Protein AF-A0A5J4Q544-F1 (afdb_monomer)

Secondary structure (DSSP, 8-state):
----HHHHHHTS-----S-TT-HHHHHHHSEES---SSTTGGGSTT-STT--S-EEHHHHHHHHHHHHHHHHHT-S-HHHH--TTSHHHHHHHHHHHTHHHHHHHHHHHHHHHHHHHHHHHHHHHHHHHHHHHHHHHHHHHHHHH-

Structure (mmCIF, N/CA/C/O backbone):
data_AF-A0A5J4Q544-F1
#
_entry.id   AF-A0A5J4Q544-F1
#
loop_
_atom_site.group_PDB
_atom_site.id
_atom_site.type_symbol
_atom_site.label_atom_id
_atom_site.label_alt_id
_atom_site.label_comp_id
_atom_site.label_asym_id
_atom_site.label_entity_id
_atom_site.label_seq_id
_atom_site.pdbx_PDB_ins_code
_atom_site.Cartn_x
_atom_site.Cartn_y
_atom_site.Cartn_z
_atom_site.occupancy
_atom_site.B_iso_or_equiv
_atom_site.auth_seq_id
_atom_site.auth_comp_id
_atom_site.auth_asym_id
_atom_site.auth_atom_id
_atom_site.pdbx_PDB_model_num
ATOM 1 N N . SER A 1 1 ? -12.882 32.687 4.785 1.00 40.59 1 SER A N 1
ATOM 2 C CA . SER A 1 1 ? -13.395 31.770 3.753 1.00 40.59 1 SER A CA 1
ATOM 3 C C . SER A 1 1 ? -12.639 30.478 3.923 1.00 40.59 1 SER A C 1
ATOM 5 O O . SER A 1 1 ? -11.461 30.411 3.585 1.00 40.59 1 SER A O 1
ATOM 7 N N . ASP A 1 2 ? -13.281 29.538 4.605 1.00 40.72 2 ASP A N 1
ATOM 8 C CA . ASP A 1 2 ? -12.635 28.345 5.132 1.00 40.72 2 ASP A CA 1
ATOM 9 C C . ASP A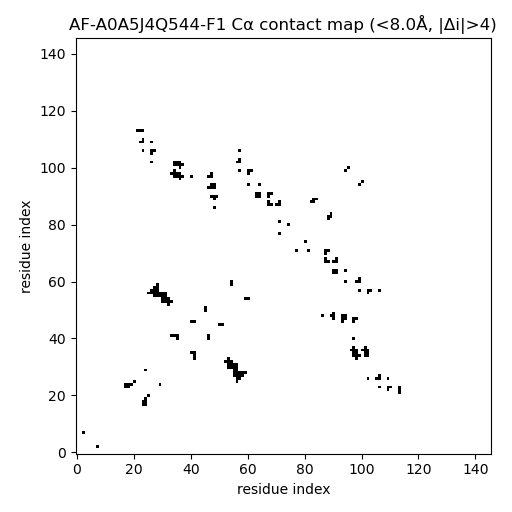 1 2 ? -12.246 27.379 4.019 1.00 40.72 2 ASP A C 1
ATOM 11 O O . ASP A 1 2 ? -13.021 27.071 3.117 1.00 40.72 2 ASP A O 1
ATOM 15 N N . ILE A 1 3 ? -11.000 26.938 4.110 1.00 43.12 3 ILE A N 1
ATOM 16 C CA . ILE A 1 3 ? -10.382 25.910 3.287 1.00 43.12 3 ILE A CA 1
ATOM 17 C C . ILE A 1 3 ? -11.017 24.596 3.761 1.00 43.12 3 ILE A C 1
ATOM 19 O O . ILE A 1 3 ? -10.627 24.058 4.797 1.00 43.12 3 ILE A O 1
ATOM 23 N N . THR A 1 4 ? -12.076 24.139 3.086 1.00 53.69 4 THR A N 1
ATOM 24 C CA . THR A 1 4 ? -12.743 22.863 3.389 1.00 53.69 4 THR A CA 1
ATOM 25 C C . THR A 1 4 ? -11.745 21.715 3.229 1.00 53.69 4 THR A C 1
ATOM 27 O O . THR A 1 4 ? -10.837 21.803 2.404 1.00 53.69 4 THR A O 1
ATOM 30 N N . GLY A 1 5 ? -11.879 20.652 4.032 1.00 50.91 5 GLY A N 1
ATOM 31 C CA . GLY A 1 5 ? -10.925 19.530 4.089 1.00 50.91 5 GLY A CA 1
ATOM 32 C C . GLY A 1 5 ? -10.529 18.955 2.722 1.00 50.91 5 GLY A C 1
ATOM 33 O O . GLY A 1 5 ? -9.360 18.622 2.532 1.00 50.91 5 GLY A O 1
ATOM 34 N N . ASP A 1 6 ? -11.451 18.973 1.756 1.00 50.09 6 ASP A N 1
ATOM 35 C CA . ASP A 1 6 ? -11.212 18.597 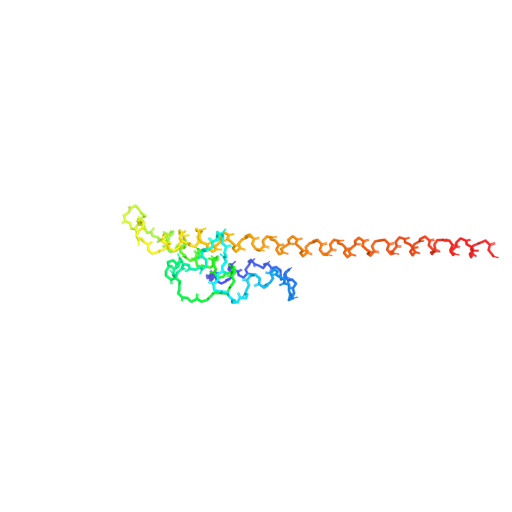0.356 1.00 50.09 6 ASP A CA 1
ATOM 36 C C . ASP A 1 6 ? -10.057 19.380 -0.276 1.00 50.09 6 ASP A C 1
ATOM 38 O O . ASP A 1 6 ? -9.161 18.796 -0.867 1.00 50.09 6 ASP A O 1
ATOM 42 N N . SER A 1 7 ? -9.976 20.693 -0.056 1.00 50.16 7 SER A N 1
ATOM 43 C CA . SER A 1 7 ? -8.946 21.539 -0.676 1.00 50.16 7 SER A CA 1
ATOM 44 C C . SER A 1 7 ? -7.527 21.330 -0.123 1.00 50.16 7 SER A C 1
ATOM 46 O O . SER A 1 7 ? -6.553 21.677 -0.790 1.00 50.16 7 SER A O 1
ATOM 48 N N . ARG A 1 8 ? -7.373 20.727 1.069 1.00 47.00 8 ARG A N 1
ATOM 49 C CA . ARG A 1 8 ? -6.055 20.294 1.577 1.00 47.00 8 ARG A CA 1
ATOM 50 C C . ARG A 1 8 ? -5.642 18.942 1.002 1.00 47.00 8 ARG A C 1
ATOM 52 O O . ARG A 1 8 ? -4.460 18.758 0.723 1.00 47.00 8 ARG A O 1
ATOM 59 N N . ILE A 1 9 ? -6.593 18.040 0.782 1.00 50.53 9 ILE A N 1
ATOM 60 C CA . ILE A 1 9 ? -6.353 16.747 0.131 1.00 50.53 9 ILE A CA 1
ATOM 61 C C . ILE A 1 9 ? -6.067 16.960 -1.364 1.00 50.53 9 ILE A C 1
ATOM 63 O O . ILE A 1 9 ? -5.090 16.420 -1.872 1.00 50.53 9 ILE A O 1
ATOM 67 N N . ASP A 1 10 ? -6.796 17.865 -2.021 1.00 47.25 10 ASP A N 1
ATOM 68 C CA . ASP A 1 10 ? -6.561 18.277 -3.412 1.00 47.25 10 ASP A CA 1
ATOM 69 C C . ASP A 1 10 ? -5.221 19.009 -3.601 1.00 47.25 10 ASP A C 1
ATOM 71 O O . ASP A 1 10 ? -4.649 18.985 -4.690 1.00 47.25 10 ASP A O 1
ATOM 75 N N . SER A 1 11 ? -4.685 19.647 -2.549 1.00 44.38 11 SER A N 1
ATOM 76 C CA . SER A 1 11 ? -3.349 20.268 -2.584 1.00 44.38 11 SER A CA 1
ATOM 77 C C . SER A 1 11 ? -2.203 19.256 -2.501 1.00 44.38 11 SER A C 1
ATOM 79 O O . SER A 1 11 ? -1.076 19.566 -2.893 1.00 44.38 11 SER A O 1
ATOM 81 N N . ILE A 1 12 ? -2.492 18.017 -2.084 1.00 48.00 12 ILE A N 1
ATOM 82 C CA . ILE A 1 12 ? -1.639 16.863 -2.367 1.00 48.00 12 ILE A CA 1
ATOM 83 C C . ILE A 1 12 ? -1.980 16.416 -3.790 1.00 48.00 12 ILE A C 1
ATOM 85 O O . ILE A 1 12 ? -2.452 15.309 -4.038 1.00 48.00 12 ILE A O 1
ATOM 89 N N . THR A 1 13 ? -1.725 17.286 -4.767 1.00 43.03 13 THR A N 1
ATOM 90 C CA . THR A 1 13 ? -1.527 16.852 -6.146 1.00 43.03 13 THR A CA 1
ATOM 91 C C . THR A 1 13 ? -0.295 15.952 -6.155 1.00 43.03 13 THR A C 1
ATOM 93 O O . THR A 1 13 ? 0.811 16.379 -6.479 1.00 43.03 13 THR A O 1
ATOM 96 N N . SER A 1 14 ? -0.478 14.678 -5.806 1.00 42.88 14 SER A N 1
ATOM 97 C CA . SER A 1 14 ? 0.279 13.627 -6.461 1.00 42.88 14 SER A CA 1
ATOM 98 C C . SER A 1 14 ? -0.089 13.797 -7.925 1.00 42.88 14 SER A C 1
ATOM 100 O O . SER A 1 14 ? -1.204 13.467 -8.337 1.00 42.88 14 SER A O 1
ATOM 102 N N . ALA A 1 15 ? 0.790 14.438 -8.704 1.00 39.53 15 ALA A N 1
ATOM 103 C CA . ALA A 1 15 ? 0.707 14.334 -10.151 1.00 39.53 15 ALA A CA 1
ATOM 104 C C . ALA A 1 15 ? 0.422 12.858 -10.434 1.00 39.53 15 ALA A C 1
ATOM 106 O O . ALA A 1 15 ? 1.081 12.012 -9.827 1.00 39.53 15 ALA A O 1
ATOM 107 N N . ARG A 1 16 ? -0.601 12.527 -11.235 1.00 47.03 16 ARG A N 1
ATOM 108 C CA . ARG A 1 16 ? -0.875 11.129 -11.597 1.00 47.03 16 ARG A CA 1
ATOM 109 C C . ARG A 1 16 ? 0.385 10.572 -12.258 1.00 47.03 16 ARG A C 1
ATOM 111 O O . ARG A 1 16 ? 0.588 10.721 -13.454 1.00 47.03 16 ARG A O 1
ATOM 118 N N . THR A 1 17 ? 1.238 9.988 -11.428 1.00 52.50 17 THR A N 1
ATOM 119 C CA . THR A 1 17 ? 2.515 9.360 -11.766 1.00 52.50 17 THR A CA 1
ATOM 120 C C . THR A 1 17 ? 2.327 7.843 -11.767 1.00 52.50 17 THR A C 1
ATOM 122 O O . THR A 1 17 ? 3.267 7.098 -11.993 1.00 52.50 17 THR A O 1
ATOM 125 N N . LEU A 1 18 ? 1.099 7.378 -11.504 1.00 62.09 18 LEU A N 1
ATOM 126 C CA . LEU A 1 18 ? 0.689 5.999 -11.699 1.00 62.09 18 LEU A CA 1
ATOM 127 C C . LEU A 1 18 ? 0.351 5.818 -13.172 1.00 62.09 18 LEU A C 1
ATOM 129 O O . LEU A 1 18 ? -0.608 6.408 -13.683 1.00 62.09 18 LEU A O 1
ATOM 133 N N . LYS A 1 19 ? 1.169 5.020 -13.854 1.00 74.44 19 LYS A N 1
ATOM 134 C CA . LYS A 1 19 ? 0.911 4.586 -15.220 1.00 74.44 19 LYS A CA 1
ATOM 135 C C . LYS A 1 19 ? -0.430 3.850 -15.256 1.00 74.44 19 LYS A C 1
ATOM 137 O O . LYS A 1 19 ? -0.720 3.011 -14.407 1.00 74.44 19 LYS A O 1
ATOM 142 N N . LYS A 1 20 ? -1.267 4.195 -16.234 1.00 77.00 20 LYS A N 1
ATOM 143 C CA . LYS A 1 20 ? -2.548 3.518 -16.431 1.00 77.00 20 LYS A CA 1
ATOM 144 C C . LYS A 1 20 ? -2.297 2.031 -16.699 1.00 77.00 20 LYS A C 1
ATOM 146 O O . LYS A 1 20 ? -1.389 1.701 -17.460 1.00 77.00 20 LYS A O 1
ATOM 151 N N . ASP A 1 21 ? -3.112 1.185 -16.083 1.00 81.56 21 ASP A N 1
ATOM 152 C CA . ASP A 1 21 ? -3.053 -0.272 -16.179 1.00 81.56 21 ASP A CA 1
ATOM 153 C C . ASP A 1 21 ? -1.745 -0.858 -15.601 1.00 81.56 21 ASP A C 1
ATOM 155 O O . ASP A 1 21 ? -1.336 -1.955 -15.975 1.00 81.56 21 ASP A O 1
ATOM 159 N N . SER A 1 22 ? -1.072 -0.137 -14.689 1.00 86.88 22 SER A N 1
ATOM 160 C CA . SER A 1 22 ? 0.086 -0.666 -13.961 1.00 86.88 22 SER A CA 1
ATOM 161 C C . SER A 1 22 ? -0.319 -1.516 -12.759 1.00 86.88 22 SER A C 1
ATOM 163 O O . SER A 1 22 ? -1.384 -1.334 -12.157 1.00 86.88 22 SER A O 1
ATOM 165 N N . GLU A 1 23 ? 0.573 -2.421 -12.354 1.00 89.25 23 GLU A N 1
ATOM 166 C CA . GLU A 1 23 ? 0.419 -3.180 -11.109 1.00 89.25 23 GLU A CA 1
ATOM 167 C C . GLU A 1 23 ? 0.316 -2.250 -9.895 1.00 89.25 23 GLU A C 1
ATOM 169 O O . GLU A 1 23 ? -0.497 -2.477 -9.001 1.00 89.25 23 GLU A O 1
ATOM 174 N N . THR A 1 24 ? 1.049 -1.134 -9.895 1.00 90.19 24 THR A N 1
ATOM 175 C CA . THR A 1 24 ? 0.984 -0.131 -8.828 1.00 90.19 24 THR A CA 1
ATOM 176 C C . THR A 1 24 ? -0.419 0.481 -8.720 1.00 90.19 24 THR A C 1
ATOM 178 O O . THR A 1 24 ? -0.952 0.614 -7.619 1.00 90.19 24 THR A O 1
ATOM 181 N N . GLN A 1 25 ? -1.071 0.786 -9.852 1.00 90.44 25 GLN A N 1
ATOM 182 C CA . GLN A 1 25 ? -2.468 1.238 -9.873 1.00 90.44 25 GLN A CA 1
ATOM 183 C C . GLN A 1 25 ? -3.418 0.144 -9.362 1.00 90.44 25 GLN A C 1
ATOM 185 O O . GLN A 1 25 ? -4.328 0.421 -8.578 1.00 90.44 25 GLN A O 1
ATOM 190 N N . THR A 1 26 ? -3.193 -1.097 -9.789 1.00 92.12 26 THR A N 1
ATOM 191 C CA . THR A 1 26 ? -4.005 -2.257 -9.410 1.00 92.12 26 THR A CA 1
ATOM 192 C C . THR A 1 26 ? -3.944 -2.533 -7.910 1.00 92.12 26 THR A C 1
ATOM 194 O O . THR A 1 26 ? -4.977 -2.756 -7.280 1.00 92.12 26 THR A O 1
ATOM 197 N N . VAL A 1 27 ? -2.760 -2.493 -7.301 1.00 93.44 27 VAL A N 1
ATOM 198 C CA . VAL A 1 27 ? -2.600 -2.645 -5.847 1.00 93.44 27 VAL A CA 1
ATOM 199 C C . VAL A 1 27 ? -3.232 -1.467 -5.098 1.00 93.44 27 VAL A C 1
ATOM 201 O O . VAL A 1 27 ? -3.856 -1.664 -4.055 1.00 93.44 27 VAL A O 1
ATOM 204 N N . GLN A 1 28 ? -3.130 -0.251 -5.635 1.00 93.38 28 GLN A N 1
ATOM 205 C CA . GLN A 1 28 ? -3.662 0.941 -4.978 1.00 93.38 28 GLN A CA 1
ATOM 206 C C . GLN A 1 28 ? -5.196 0.985 -4.946 1.00 93.38 28 GLN A C 1
ATOM 208 O O . GLN A 1 28 ? -5.747 1.347 -3.909 1.00 93.38 28 GLN A O 1
ATOM 213 N N . TYR A 1 29 ? -5.867 0.620 -6.047 1.00 92.06 29 TYR A N 1
ATOM 214 C CA . TYR A 1 29 ? -7.281 0.969 -6.262 1.00 92.06 29 TYR A CA 1
ATOM 215 C C . TYR A 1 29 ? -8.226 -0.203 -6.555 1.00 92.06 29 TYR A C 1
ATOM 217 O O . TYR A 1 29 ? -9.442 -0.050 -6.392 1.00 92.06 29 TYR A O 1
ATOM 225 N N . ASN A 1 30 ? -7.729 -1.359 -7.014 1.00 91.88 30 ASN A N 1
ATOM 226 C CA . ASN A 1 30 ? -8.638 -2.448 -7.375 1.00 91.88 30 ASN A CA 1
ATOM 227 C C . ASN A 1 30 ? -9.286 -3.058 -6.136 1.00 91.88 30 ASN A C 1
ATOM 229 O O . ASN A 1 30 ? -8.680 -3.151 -5.068 1.00 91.88 30 ASN A O 1
ATOM 233 N N . VAL A 1 31 ? -10.531 -3.501 -6.314 1.00 91.81 31 VAL A N 1
ATOM 234 C CA . VAL A 1 31 ? -11.285 -4.194 -5.272 1.00 91.81 31 VAL A CA 1
ATOM 235 C C . VAL A 1 31 ? -10.540 -5.462 -4.876 1.00 91.81 31 VAL A C 1
ATOM 237 O O . VAL A 1 31 ? -10.171 -6.267 -5.733 1.00 91.81 31 VAL A O 1
ATOM 240 N N . ARG A 1 32 ? -10.306 -5.618 -3.575 1.00 89.31 32 ARG A N 1
ATOM 241 C CA . ARG A 1 32 ? -9.652 -6.778 -2.980 1.00 89.31 32 ARG A CA 1
ATOM 242 C C . ARG A 1 32 ? -10.355 -7.149 -1.688 1.00 89.31 32 ARG A C 1
ATOM 244 O O . ARG A 1 32 ? -10.807 -6.286 -0.938 1.00 89.31 32 ARG A O 1
ATOM 251 N N . GLU A 1 33 ? -10.411 -8.448 -1.438 1.00 89.69 33 GLU A N 1
ATOM 252 C CA . GLU A 1 33 ? -10.893 -8.981 -0.169 1.00 89.69 33 GLU A CA 1
ATOM 253 C C . GLU A 1 33 ? -9.788 -8.952 0.889 1.00 89.69 33 GLU A C 1
ATOM 255 O O . GLU A 1 33 ? -10.083 -8.744 2.063 1.00 89.69 33 GLU A O 1
ATOM 260 N N . CYS A 1 34 ? -8.525 -9.158 0.491 1.00 92.56 34 CYS A N 1
ATOM 261 C CA . CYS A 1 34 ? -7.397 -9.295 1.405 1.00 92.56 34 CYS A CA 1
ATOM 262 C C . CYS A 1 34 ? -6.054 -8.865 0.801 1.00 92.56 34 CYS A C 1
ATOM 264 O O . CYS A 1 34 ? -5.773 -9.124 -0.373 1.00 92.56 34 CYS A O 1
ATOM 266 N N . PHE A 1 35 ? -5.198 -8.288 1.648 1.00 94.69 35 PHE A N 1
ATOM 267 C CA . PHE A 1 35 ? -3.753 -8.278 1.454 1.00 94.69 35 PHE A CA 1
ATOM 268 C C . PHE A 1 35 ? -3.104 -9.185 2.488 1.00 94.69 35 PHE A C 1
ATOM 270 O O . PHE A 1 35 ? -3.015 -8.842 3.664 1.00 94.69 35 PHE A O 1
ATOM 277 N N . GLU A 1 36 ? -2.638 -10.343 2.041 1.00 93.12 36 GLU A N 1
ATOM 278 C CA . GLU A 1 36 ? -1.991 -11.296 2.930 1.00 93.12 36 GLU A CA 1
ATOM 279 C C . GLU A 1 36 ? -0.663 -10.732 3.453 1.00 93.12 36 GLU A C 1
ATOM 281 O O . GLU A 1 36 ? 0.190 -10.293 2.680 1.00 93.12 36 GLU A O 1
ATOM 286 N N . ASN A 1 37 ? -0.497 -10.723 4.775 1.00 91.12 37 ASN A N 1
ATOM 287 C CA . ASN A 1 37 ? 0.746 -10.326 5.442 1.00 91.12 37 ASN A CA 1
ATOM 288 C C . ASN A 1 37 ? 1.474 -11.539 6.024 1.00 91.12 37 ASN A C 1
ATOM 290 O O . ASN A 1 37 ? 2.700 -11.629 5.954 1.00 91.12 37 ASN A O 1
ATOM 294 N N . ARG A 1 38 ? 0.725 -12.477 6.603 1.00 91.81 38 ARG A N 1
ATOM 295 C CA . ARG A 1 38 ? 1.198 -13.800 7.008 1.00 91.81 38 ARG A CA 1
ATOM 296 C C . ARG A 1 38 ? 0.314 -14.853 6.367 1.00 91.81 38 ARG A C 1
ATOM 298 O O . ARG A 1 38 ? -0.874 -14.621 6.168 1.00 91.81 38 ARG A O 1
ATOM 305 N N . GLU A 1 39 ? 0.912 -16.005 6.104 1.00 92.81 39 GLU A N 1
ATOM 306 C CA . GLU A 1 39 ? 0.215 -17.159 5.547 1.00 92.81 39 GLU A CA 1
ATOM 307 C C . GLU A 1 39 ? -1.039 -17.495 6.371 1.00 92.81 39 GLU A C 1
ATOM 309 O O . GLU A 1 39 ? -0.964 -17.663 7.593 1.00 92.81 39 GLU A O 1
ATOM 314 N N . GLY A 1 40 ? -2.187 -17.548 5.696 1.00 91.19 40 GLY A N 1
ATOM 315 C CA . GLY A 1 40 ? -3.490 -17.843 6.292 1.00 91.19 40 GLY A CA 1
ATOM 316 C C . GLY A 1 40 ? -4.203 -16.642 6.922 1.00 91.19 40 GLY A C 1
ATOM 317 O O . GLY A 1 40 ? -5.313 -16.801 7.429 1.00 91.19 40 GLY A O 1
ATOM 318 N N . ASP A 1 41 ? -3.633 -15.426 6.882 1.00 90.94 41 ASP A N 1
ATOM 319 C CA . ASP A 1 41 ? -4.321 -14.225 7.389 1.00 90.94 41 ASP A CA 1
ATOM 320 C C . ASP A 1 41 ? -5.635 -13.981 6.618 1.00 90.94 41 ASP A C 1
ATOM 322 O O . ASP A 1 4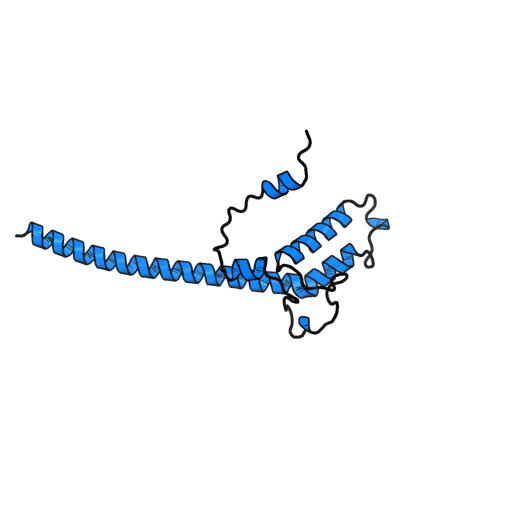1 ? -6.627 -13.556 7.209 1.00 90.94 41 ASP A O 1
ATOM 326 N N . CYS A 1 42 ? -5.676 -14.287 5.316 1.00 91.12 42 CYS A N 1
ATOM 327 C CA . CYS A 1 42 ? -6.873 -14.097 4.494 1.00 91.12 42 CYS A CA 1
ATOM 328 C C . CYS A 1 42 ? -8.007 -15.082 4.807 1.00 91.12 42 CYS A C 1
ATOM 330 O O . CYS A 1 42 ? -9.163 -14.752 4.549 1.00 91.12 42 CYS A O 1
ATOM 332 N N . ASP A 1 43 ? -7.705 -16.228 5.423 1.00 93.19 43 ASP A N 1
ATOM 333 C CA . ASP A 1 43 ? -8.706 -17.222 5.827 1.00 93.19 43 ASP A CA 1
ATOM 334 C C . ASP A 1 43 ? -9.437 -16.825 7.121 1.00 93.19 43 ASP A C 1
ATOM 336 O O . ASP A 1 43 ? -10.452 -17.424 7.487 1.00 93.19 43 ASP A O 1
ATOM 340 N N . ILE A 1 44 ? -8.930 -15.816 7.840 1.00 90.00 44 ILE A N 1
ATOM 341 C CA . ILE A 1 44 ? -9.521 -15.335 9.087 1.00 90.00 44 ILE A CA 1
ATOM 342 C C . ILE A 1 44 ? -10.736 -14.449 8.757 1.00 90.00 44 ILE A C 1
ATOM 344 O O . ILE A 1 44 ? -10.577 -13.344 8.218 1.00 90.00 44 ILE A O 1
ATOM 348 N N . PRO A 1 45 ? -11.965 -14.868 9.118 1.00 87.06 45 PRO A N 1
ATOM 349 C CA . PRO A 1 45 ? -13.154 -14.070 8.859 1.00 87.06 45 PRO A CA 1
ATOM 350 C C . PRO A 1 45 ? -13.140 -12.808 9.720 1.00 87.06 45 PRO A C 1
ATOM 352 O O . PRO A 1 45 ? -12.823 -12.855 10.909 1.00 87.06 45 PRO A O 1
ATOM 355 N N . HIS A 1 46 ? -13.518 -11.673 9.127 1.00 87.19 46 HIS A N 1
ATOM 356 C CA . HIS A 1 46 ? -13.595 -10.378 9.820 1.00 87.19 46 HIS A CA 1
ATOM 357 C C . HIS A 1 46 ? -12.301 -9.994 10.561 1.00 87.19 46 HIS A C 1
ATOM 359 O O . HIS A 1 46 ? -12.349 -9.359 11.616 1.00 87.19 46 HIS A O 1
ATOM 365 N N . ARG A 1 47 ? -11.139 -10.388 10.016 1.00 91.38 47 ARG A N 1
ATOM 366 C CA . ARG A 1 47 ? -9.821 -10.147 10.629 1.00 91.38 47 ARG A CA 1
ATOM 367 C C . ARG A 1 47 ? -9.573 -8.675 10.950 1.00 91.38 47 ARG A C 1
ATOM 369 O O . ARG A 1 47 ? -9.018 -8.354 11.997 1.00 91.38 47 ARG A O 1
ATOM 376 N N . ILE A 1 48 ? -10.046 -7.778 10.086 1.00 91.38 48 ILE A N 1
ATOM 377 C CA . ILE A 1 48 ? -10.068 -6.345 10.355 1.00 91.38 48 ILE A CA 1
ATOM 378 C C . ILE A 1 48 ? -11.365 -6.001 11.079 1.00 91.38 48 ILE A C 1
ATOM 380 O O . ILE A 1 48 ? -12.468 -6.204 10.568 1.00 91.38 48 ILE A O 1
ATOM 384 N N . TYR A 1 49 ? -11.224 -5.422 12.266 1.00 90.38 49 TYR A N 1
ATOM 385 C CA . TYR A 1 49 ? -12.349 -5.010 13.085 1.00 90.38 49 TYR A CA 1
ATOM 386 C C . TYR A 1 49 ? -13.233 -4.009 12.335 1.00 90.38 49 TYR A C 1
ATOM 388 O O . TYR A 1 49 ? -12.758 -2.974 11.875 1.00 90.38 49 TYR A O 1
ATOM 396 N N . GLY A 1 50 ? -14.532 -4.301 12.237 1.00 84.50 50 GLY A N 1
ATOM 397 C CA . GLY A 1 50 ? -15.518 -3.426 11.596 1.00 84.50 50 GLY A CA 1
ATOM 398 C C . GLY A 1 50 ? -15.502 -3.436 10.063 1.00 84.50 50 GLY A C 1
ATOM 399 O O . GLY A 1 50 ? -16.399 -2.845 9.462 1.00 84.50 50 GLY A O 1
ATOM 400 N N . LEU A 1 51 ? -14.559 -4.139 9.429 1.00 87.12 51 LEU A N 1
ATOM 401 C CA . LEU A 1 51 ? -14.511 -4.318 7.981 1.00 87.12 51 LEU A CA 1
ATOM 402 C C . LEU A 1 51 ? -15.033 -5.713 7.620 1.00 87.12 51 LEU A C 1
ATOM 404 O O . LEU A 1 51 ? -14.511 -6.736 8.058 1.00 87.12 51 LEU A O 1
ATOM 408 N N . THR A 1 52 ? -16.118 -5.754 6.851 1.00 80.38 52 THR A N 1
ATOM 409 C CA . THR A 1 52 ? -16.853 -6.998 6.544 1.00 80.38 52 THR A CA 1
ATOM 410 C C . THR A 1 52 ? -17.033 -7.246 5.052 1.00 80.38 52 THR A C 1
ATOM 412 O O . THR A 1 52 ? -17.644 -8.238 4.669 1.00 80.38 52 THR A O 1
ATOM 415 N N . ARG A 1 53 ? -16.539 -6.333 4.216 1.00 80.75 53 ARG A N 1
ATOM 416 C CA . ARG A 1 53 ? -16.683 -6.354 2.763 1.00 80.75 53 ARG A CA 1
ATOM 417 C C . ARG A 1 53 ? -15.337 -6.081 2.118 1.00 80.75 53 ARG A C 1
ATOM 419 O O . ARG A 1 53 ? -14.448 -5.524 2.766 1.00 80.75 53 ARG A O 1
ATOM 426 N N . ASP A 1 54 ? -15.264 -6.399 0.836 1.00 87.69 54 ASP A N 1
ATOM 427 C CA . ASP A 1 54 ? -14.165 -6.008 -0.031 1.00 87.69 54 ASP A CA 1
ATOM 428 C C . ASP A 1 54 ? -13.948 -4.494 0.012 1.00 87.69 54 ASP A C 1
ATOM 430 O O . ASP A 1 54 ? -14.870 -3.701 0.248 1.00 87.69 54 ASP A O 1
ATOM 434 N N . TYR A 1 55 ? -12.711 -4.095 -0.241 1.00 89.38 55 TYR A N 1
ATOM 435 C CA . TYR A 1 55 ? -12.279 -2.711 -0.171 1.00 89.38 55 TYR A CA 1
ATOM 436 C C . TYR A 1 55 ? -11.427 -2.344 -1.390 1.00 89.38 55 TYR A C 1
ATOM 438 O O . TYR A 1 55 ? -10.883 -3.200 -2.087 1.00 89.38 55 TYR A O 1
ATOM 446 N N . HIS A 1 56 ? -11.337 -1.045 -1.675 1.00 90.75 56 HIS A N 1
ATOM 447 C CA . HIS A 1 56 ? -10.633 -0.511 -2.842 1.00 90.75 56 HIS A CA 1
ATOM 448 C C . HIS A 1 56 ? -9.127 -0.406 -2.587 1.00 90.75 56 HIS A C 1
ATOM 450 O O . HIS A 1 56 ? -8.602 0.675 -2.323 1.00 90.75 56 HIS A O 1
ATOM 456 N N . GLY A 1 57 ? -8.454 -1.554 -2.640 1.00 92.19 57 GLY A N 1
ATOM 457 C CA . GLY A 1 57 ? -7.002 -1.655 -2.587 1.00 92.19 57 GLY A CA 1
ATOM 458 C C . GLY A 1 57 ? -6.378 -1.022 -1.345 1.00 92.19 57 GLY A C 1
ATOM 459 O O . GLY A 1 57 ? -6.995 -0.899 -0.283 1.00 92.19 57 GLY A O 1
ATOM 460 N N . LEU A 1 58 ? -5.105 -0.656 -1.473 1.00 94.19 58 LEU A N 1
ATOM 461 C CA . LEU A 1 58 ? -4.334 -0.064 -0.383 1.00 94.19 58 LEU A CA 1
ATOM 462 C C . LEU A 1 58 ? -4.861 1.324 0.023 1.00 94.19 58 LEU A C 1
ATOM 464 O O . LEU A 1 58 ? -4.751 1.701 1.192 1.00 94.19 58 LEU A O 1
ATOM 468 N N . GLU A 1 59 ? -5.473 2.067 -0.906 1.00 92.88 59 GLU A N 1
ATOM 469 C CA . GLU A 1 59 ? -6.064 3.379 -0.621 1.00 92.88 59 GLU A CA 1
ATOM 470 C C . GLU A 1 59 ? -7.130 3.292 0.473 1.00 92.88 59 GLU A C 1
ATOM 472 O O . GLU A 1 59 ? -7.089 4.057 1.439 1.00 92.88 59 GLU A O 1
ATOM 477 N N . ALA A 1 60 ? -8.050 2.332 0.363 1.00 91.75 60 ALA A N 1
ATOM 478 C CA . ALA A 1 60 ? -9.114 2.163 1.343 1.00 91.75 60 ALA A CA 1
ATOM 479 C C . ALA A 1 60 ? -8.564 1.861 2.747 1.00 91.75 60 ALA A C 1
ATOM 481 O O . ALA A 1 60 ? -9.071 2.393 3.735 1.00 91.75 60 ALA A O 1
ATOM 482 N N . LEU A 1 61 ? -7.492 1.066 2.848 1.00 93.25 61 LEU A N 1
ATOM 483 C CA . LEU A 1 61 ? -6.865 0.740 4.132 1.00 93.25 61 LEU A CA 1
ATOM 484 C C . LEU A 1 61 ? -6.216 1.967 4.784 1.00 93.25 61 LEU A C 1
ATOM 486 O O . LEU A 1 61 ? -6.406 2.197 5.981 1.00 93.25 61 LEU A O 1
ATOM 490 N N . PHE A 1 62 ? -5.504 2.790 4.007 1.00 94.31 62 PHE A N 1
ATOM 491 C CA . PHE A 1 62 ? -4.970 4.064 4.500 1.00 94.31 62 PHE A CA 1
ATOM 492 C C . PHE A 1 62 ? -6.073 5.055 4.864 1.00 94.31 62 PHE A C 1
ATOM 494 O O . PHE A 1 62 ? -5.942 5.762 5.865 1.00 94.31 62 PHE A O 1
ATOM 501 N N . GLY A 1 63 ? -7.163 5.093 4.096 1.00 91.69 63 GLY A N 1
ATOM 502 C CA . GLY A 1 63 ? -8.340 5.902 4.396 1.00 91.69 63 GLY A CA 1
ATOM 503 C C . GLY A 1 63 ? -8.947 5.536 5.750 1.00 91.69 63 GLY A C 1
ATOM 504 O O . GLY A 1 63 ? -9.105 6.406 6.604 1.00 91.69 63 GLY A O 1
ATOM 505 N N . LEU A 1 64 ? -9.189 4.244 5.995 1.00 92.38 64 LEU A N 1
ATOM 506 C CA . LEU A 1 64 ? -9.721 3.744 7.269 1.00 92.38 64 LEU A CA 1
ATOM 507 C C . LEU A 1 64 ? -8.776 4.017 8.443 1.00 92.38 64 LEU A C 1
ATOM 509 O O . LEU A 1 64 ? -9.219 4.428 9.519 1.00 92.38 64 LEU A O 1
ATOM 513 N N . PHE A 1 65 ? -7.470 3.832 8.241 1.00 94.50 65 PHE A N 1
ATOM 514 C CA . PHE A 1 65 ? -6.463 4.129 9.257 1.00 94.50 65 PHE A CA 1
ATOM 515 C C . PHE A 1 65 ? -6.419 5.627 9.598 1.00 94.50 65 PHE A C 1
ATOM 517 O O . PHE A 1 65 ? -6.399 6.011 10.771 1.00 94.50 65 PHE A O 1
ATOM 524 N N . THR A 1 66 ? -6.453 6.484 8.577 1.00 93.31 66 THR A N 1
ATOM 525 C CA . THR A 1 66 ? -6.424 7.947 8.724 1.00 93.31 66 THR A CA 1
ATOM 526 C C . THR A 1 66 ? -7.698 8.458 9.383 1.00 93.31 66 THR A C 1
ATOM 528 O O . THR A 1 66 ? -7.626 9.271 10.304 1.00 93.31 66 THR A O 1
ATOM 531 N N . GLN A 1 67 ? -8.860 7.941 8.977 1.00 92.25 67 GLN A N 1
ATOM 532 C CA . GLN A 1 67 ? -10.141 8.252 9.603 1.00 92.25 67 GLN A CA 1
ATOM 533 C C . GLN A 1 67 ? -10.137 7.855 11.083 1.00 92.25 67 GLN A C 1
ATOM 535 O O . GLN A 1 67 ? -10.445 8.682 11.938 1.00 92.25 67 GLN A O 1
ATOM 540 N N . SER A 1 68 ? -9.716 6.626 11.395 1.00 93.25 68 SER A N 1
ATOM 541 C CA . SER A 1 68 ? -9.630 6.144 12.778 1.00 93.25 68 SER A CA 1
ATOM 542 C C . SER A 1 68 ? -8.692 7.012 13.620 1.00 93.25 68 SER A C 1
ATOM 544 O O . SER A 1 68 ? -9.022 7.381 14.745 1.00 93.25 68 SER A O 1
ATOM 546 N N . THR A 1 69 ? -7.556 7.424 13.052 1.00 91.88 69 THR A N 1
ATOM 547 C CA . THR A 1 69 ? -6.635 8.364 13.706 1.00 91.88 69 THR A CA 1
ATOM 548 C C . THR A 1 69 ? -7.315 9.710 13.957 1.00 91.88 69 THR A C 1
ATOM 550 O O . THR A 1 69 ? -7.251 10.229 15.068 1.00 91.88 69 THR A O 1
ATOM 553 N N . SER A 1 70 ? -8.015 10.258 12.958 1.00 91.50 70 SER A N 1
ATOM 554 C CA . SER A 1 70 ? -8.751 11.524 13.070 1.00 91.50 70 SER A CA 1
ATOM 555 C C . SER A 1 70 ? -9.810 11.487 14.181 1.00 91.50 70 SER A C 1
ATOM 557 O O . SER A 1 70 ? -9.980 12.453 14.926 1.00 91.50 70 SER A O 1
ATOM 559 N N . GLU A 1 71 ? -10.521 10.371 14.326 1.00 90.12 71 GLU A N 1
ATOM 560 C CA . GLU A 1 71 ? -11.523 10.186 15.382 1.00 90.12 71 GLU A CA 1
ATOM 561 C C . GLU A 1 71 ? -10.905 10.147 16.787 1.00 90.12 71 GLU A C 1
ATOM 563 O O . GLU A 1 71 ? -11.543 10.579 17.749 1.00 90.12 71 GLU A O 1
ATOM 568 N N . LEU A 1 72 ? -9.669 9.657 16.919 1.00 90.81 72 LEU A N 1
ATOM 569 C CA . LEU A 1 72 ? -8.953 9.613 18.195 1.00 90.81 72 LEU A CA 1
ATOM 570 C C . LEU A 1 72 ? -8.337 10.965 18.560 1.00 90.81 72 LEU A C 1
ATOM 572 O O . LEU A 1 72 ? -8.471 11.409 19.696 1.00 90.81 72 LEU A O 1
ATOM 576 N N . VAL A 1 73 ? -7.708 11.656 17.606 1.00 91.50 73 VAL A N 1
ATOM 577 C CA . VAL A 1 73 ? -7.052 12.953 17.874 1.00 91.50 73 VAL A CA 1
ATOM 578 C C . VAL A 1 73 ? -8.043 14.082 18.163 1.00 91.50 73 VAL A C 1
ATOM 580 O O . VAL A 1 73 ? -7.658 15.111 18.707 1.00 91.50 73 VAL A O 1
ATOM 583 N N . THR A 1 74 ? -9.317 13.907 17.809 1.00 88.94 74 THR A N 1
ATOM 584 C CA . THR A 1 74 ? -10.385 14.885 18.078 1.00 88.94 74 THR A CA 1
ATOM 585 C C . THR A 1 74 ? -11.035 14.712 19.454 1.00 88.94 74 THR A C 1
ATOM 587 O O . THR A 1 74 ? -11.921 15.491 19.813 1.00 88.94 74 THR A O 1
ATOM 590 N N . LYS A 1 75 ? -10.614 13.720 20.253 1.00 88.56 75 LYS A N 1
ATOM 591 C CA . LYS A 1 75 ? -11.116 13.522 21.620 1.00 88.56 75 LYS A CA 1
ATOM 592 C C . LYS A 1 75 ? -10.565 14.590 22.562 1.00 88.56 75 LYS A C 1
ATOM 594 O O . LYS A 1 75 ? -9.363 14.825 22.614 1.00 88.56 75 LYS A O 1
ATOM 599 N N . ALA A 1 76 ? -11.463 15.220 23.321 1.00 82.56 76 ALA A N 1
ATOM 600 C CA . ALA A 1 76 ? -11.117 16.307 24.236 1.00 82.56 76 ALA A CA 1
ATOM 601 C C . ALA A 1 76 ? -10.346 15.822 25.473 1.00 82.56 76 ALA A C 1
ATOM 603 O O . ALA A 1 76 ? -9.527 16.565 26.004 1.00 82.56 76 ALA A O 1
ATOM 604 N N . ASP A 1 77 ? -10.606 14.587 25.912 1.00 87.75 77 ASP A N 1
ATOM 605 C CA . ASP A 1 77 ? -9.913 13.958 27.036 1.00 87.75 77 ASP A CA 1
ATOM 606 C C . ASP A 1 77 ? -9.505 12.515 26.678 1.00 87.75 77 ASP A C 1
ATOM 608 O O . ASP A 1 77 ? -10.275 11.574 26.890 1.00 87.75 77 ASP A O 1
ATOM 612 N N . PRO A 1 78 ? -8.317 12.325 26.079 1.00 84.94 78 PRO A N 1
ATOM 613 C CA . PRO A 1 78 ? -7.827 11.016 25.656 1.00 84.94 78 PRO A CA 1
ATOM 614 C C . PRO A 1 78 ? -7.713 9.997 26.794 1.00 84.94 78 PRO A C 1
ATOM 616 O O . PRO A 1 78 ? -7.974 8.819 26.570 1.00 84.94 78 PRO A O 1
ATOM 619 N N . GLU A 1 79 ? -7.341 10.430 28.001 1.00 85.44 79 GLU A N 1
ATOM 620 C CA . GLU A 1 79 ? -7.025 9.528 29.118 1.00 85.44 79 GLU A CA 1
ATOM 621 C C . GLU A 1 79 ? -8.264 8.817 29.671 1.00 85.44 79 GLU A C 1
ATOM 623 O O . GLU A 1 79 ? -8.160 7.713 30.204 1.00 85.44 79 GLU A O 1
ATOM 628 N N . THR A 1 80 ? -9.441 9.429 29.523 1.00 85.94 80 THR A N 1
ATOM 629 C CA . THR A 1 80 ? -10.711 8.861 29.993 1.00 85.94 80 THR A CA 1
ATOM 630 C C . THR A 1 80 ? -11.595 8.335 28.863 1.00 85.94 80 THR A C 1
ATOM 632 O O . THR A 1 80 ? -12.469 7.504 29.112 1.00 85.94 80 THR A O 1
ATOM 635 N N . GLN A 1 81 ? -11.389 8.801 27.625 1.00 84.88 81 GLN A N 1
ATOM 636 C CA . GLN A 1 81 ? -12.251 8.483 26.478 1.00 84.88 81 GLN A CA 1
ATOM 637 C C . GLN A 1 81 ? -11.660 7.456 25.511 1.00 84.88 81 GLN A C 1
ATOM 639 O O . GLN A 1 81 ? -12.375 7.015 24.608 1.00 84.88 81 GLN A O 1
ATOM 644 N N . ILE A 1 82 ? -10.376 7.113 25.648 1.00 89.75 82 ILE A N 1
ATOM 645 C CA . ILE A 1 82 ? -9.692 6.171 24.762 1.00 89.75 82 ILE A CA 1
ATOM 646 C C . ILE A 1 82 ? -9.184 4.987 25.577 1.00 89.75 82 ILE A C 1
ATOM 648 O O . ILE A 1 82 ? -8.366 5.120 26.482 1.00 89.75 82 ILE A O 1
ATOM 652 N N . ASP A 1 83 ? -9.638 3.803 25.192 1.00 92.50 83 ASP A N 1
ATOM 653 C CA . ASP A 1 83 ? -9.181 2.523 25.715 1.00 92.50 83 ASP A CA 1
ATOM 654 C C . ASP A 1 83 ? -8.941 1.517 24.573 1.00 92.50 83 ASP A C 1
ATOM 656 O O . ASP A 1 83 ? -9.142 1.806 23.392 1.00 92.50 83 ASP A O 1
ATOM 660 N N . LEU A 1 84 ? -8.523 0.297 24.917 1.00 89.62 84 LEU A N 1
ATOM 661 C CA . LEU A 1 84 ? -8.285 -0.771 23.937 1.00 89.62 84 LEU A CA 1
ATOM 662 C C . LEU A 1 84 ? -9.565 -1.301 23.266 1.00 89.62 84 LEU A C 1
ATOM 664 O O . LEU A 1 84 ? -9.482 -2.013 22.265 1.00 89.62 84 LEU A O 1
ATOM 668 N N . LEU A 1 85 ? -10.742 -1.001 23.817 1.00 91.25 85 LEU A N 1
ATOM 669 C CA . LEU A 1 85 ? -12.041 -1.411 23.278 1.00 91.25 85 LEU A CA 1
ATOM 670 C C . LEU A 1 85 ? -12.667 -0.333 22.387 1.00 91.25 85 LEU A C 1
ATOM 672 O O . LEU A 1 85 ? -13.671 -0.570 21.713 1.00 91.25 85 LEU A O 1
ATOM 676 N N . THR A 1 86 ? -12.054 0.844 22.345 1.00 93.12 86 THR A N 1
ATOM 677 C CA . THR A 1 86 ? -12.462 1.965 21.518 1.00 93.12 86 THR A CA 1
ATOM 678 C C . THR A 1 86 ? -12.332 1.568 20.050 1.00 93.12 86 THR A C 1
ATOM 680 O O . THR A 1 86 ? -11.259 1.189 19.583 1.00 93.12 86 THR A O 1
ATOM 683 N N . LYS A 1 87 ? -13.441 1.636 19.302 1.00 93.12 87 LYS A N 1
ATOM 684 C CA . LYS A 1 87 ? -13.529 1.087 17.936 1.00 93.12 87 LYS A CA 1
ATOM 685 C C . LYS A 1 87 ? -12.396 1.547 17.001 1.00 93.12 87 LYS A C 1
ATOM 687 O O . LYS A 1 87 ? -11.803 0.674 16.372 1.00 93.12 87 LYS A O 1
ATOM 692 N N . PRO A 1 88 ? -12.035 2.847 16.929 1.00 93.69 88 PRO A N 1
ATOM 693 C CA . PRO A 1 88 ? -10.881 3.285 16.142 1.00 93.69 88 PRO A CA 1
ATOM 694 C C . PRO A 1 88 ? -9.555 2.619 16.534 1.00 93.69 88 PRO A C 1
ATOM 696 O O . PRO A 1 88 ? -8.764 2.285 15.658 1.00 93.69 88 PRO A O 1
ATOM 699 N N . VAL A 1 89 ? -9.321 2.360 17.827 1.00 94.62 89 VAL A N 1
ATOM 700 C CA . VAL A 1 89 ? -8.114 1.662 18.308 1.00 94.62 89 VAL A CA 1
ATOM 701 C C . VAL A 1 89 ? -8.101 0.218 17.807 1.00 94.62 89 VAL A C 1
ATOM 703 O O . VAL A 1 89 ? -7.095 -0.243 17.267 1.00 94.62 89 VAL A O 1
ATOM 706 N N . GLN A 1 90 ? -9.232 -0.484 17.917 1.00 95.25 90 GLN A N 1
ATOM 707 C CA . GLN A 1 90 ? -9.369 -1.861 17.429 1.00 95.25 90 GLN A CA 1
ATOM 708 C C . GLN A 1 90 ? -9.226 -1.950 15.905 1.00 95.25 90 GLN A C 1
ATOM 710 O O . GLN A 1 90 ? -8.572 -2.861 15.389 1.00 95.25 90 GLN A O 1
ATOM 715 N N . MET A 1 91 ? -9.796 -0.987 15.179 1.00 94.38 91 MET A N 1
ATOM 716 C CA . MET A 1 91 ? -9.694 -0.904 13.725 1.00 94.38 91 MET A CA 1
ATOM 717 C C . MET A 1 91 ? -8.254 -0.648 13.280 1.00 94.38 91 MET A C 1
ATOM 719 O O . MET A 1 91 ? -7.731 -1.413 12.480 1.00 94.38 91 MET A O 1
ATOM 723 N N . MET A 1 92 ? -7.573 0.351 13.848 1.00 94.56 92 MET A N 1
ATOM 724 C CA . MET A 1 92 ? -6.167 0.633 13.533 1.00 94.56 92 MET A CA 1
ATOM 725 C C . MET A 1 92 ? -5.254 -0.550 13.852 1.00 94.56 92 MET A C 1
ATOM 727 O O . MET A 1 92 ? -4.406 -0.908 13.037 1.00 94.56 92 MET A O 1
ATOM 731 N N . GLY A 1 93 ? -5.436 -1.168 15.023 1.00 94.06 93 GLY A N 1
ATOM 732 C CA . GLY A 1 93 ? -4.637 -2.317 15.439 1.00 94.06 93 GLY A CA 1
ATOM 733 C C . GLY A 1 93 ? -4.805 -3.502 14.491 1.00 94.06 93 GLY A C 1
ATOM 734 O O . GLY A 1 93 ? -3.820 -4.042 13.995 1.00 94.06 93 GLY A O 1
ATOM 735 N N . SER A 1 94 ? -6.048 -3.877 14.188 1.00 94.44 94 SER A N 1
ATOM 736 C CA . SER A 1 94 ? -6.326 -4.992 13.277 1.00 94.44 94 SER A CA 1
ATOM 737 C C . SER A 1 94 ? -5.904 -4.701 11.830 1.00 94.44 94 SER A C 1
ATOM 739 O O . SER A 1 94 ? -5.303 -5.569 11.204 1.00 94.44 94 SER A O 1
ATOM 741 N N . LEU A 1 95 ? -6.101 -3.476 11.323 1.00 94.81 95 LEU A N 1
ATOM 742 C CA . LEU A 1 95 ? -5.587 -3.048 10.014 1.00 94.81 95 LEU A CA 1
ATOM 743 C C . LEU A 1 95 ? -4.072 -3.241 9.905 1.00 94.81 95 LEU A C 1
ATOM 745 O O . LEU A 1 95 ? -3.600 -3.817 8.930 1.00 94.81 95 LEU A O 1
ATOM 749 N N . LEU A 1 96 ? -3.311 -2.776 10.901 1.00 93.62 96 LEU A N 1
ATOM 750 C CA . LEU A 1 96 ? -1.848 -2.889 10.916 1.00 93.62 96 LEU A CA 1
ATOM 751 C C . LEU A 1 96 ? -1.360 -4.339 11.002 1.00 93.62 96 LEU A C 1
ATOM 753 O O . LEU A 1 96 ? -0.340 -4.673 10.399 1.00 93.62 96 LEU A O 1
ATOM 757 N N . ILE A 1 97 ? -2.060 -5.180 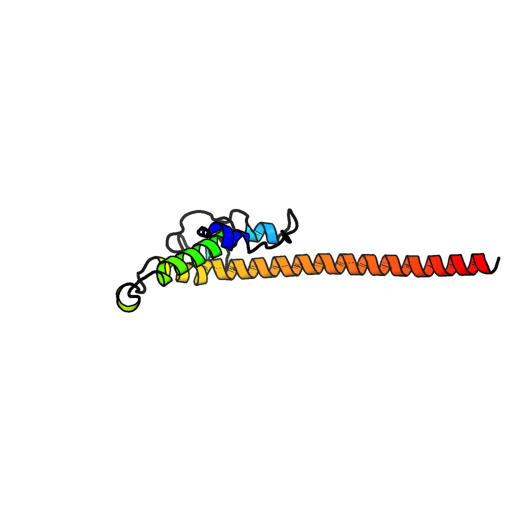11.767 1.00 92.44 97 ILE A N 1
ATOM 758 C CA . ILE A 1 97 ? -1.683 -6.582 11.984 1.00 92.44 97 ILE A CA 1
ATOM 759 C C . ILE A 1 97 ? -1.916 -7.422 10.727 1.00 92.44 97 ILE A C 1
ATOM 761 O O . ILE A 1 97 ? -1.061 -8.242 10.392 1.00 92.44 97 ILE A O 1
ATOM 765 N N . TYR A 1 98 ? -3.051 -7.226 10.056 1.00 93.12 98 TYR A N 1
ATOM 766 C CA . TYR A 1 98 ? -3.451 -8.040 8.914 1.00 93.12 98 TYR A CA 1
ATOM 767 C C . TYR A 1 98 ? -3.069 -7.346 7.603 1.00 93.12 98 TYR A C 1
ATOM 769 O O . TYR A 1 98 ? -1.960 -7.529 7.113 1.00 93.12 98 TYR A O 1
ATOM 777 N N . ASP A 1 99 ? -3.934 -6.505 7.048 1.00 94.12 99 ASP A N 1
ATOM 778 C CA . ASP A 1 99 ? -3.826 -6.171 5.628 1.00 94.12 99 ASP A CA 1
ATOM 779 C C . ASP A 1 99 ? -2.918 -4.989 5.304 1.00 94.12 99 ASP A C 1
ATOM 781 O O . ASP A 1 99 ? -2.325 -4.950 4.229 1.00 94.12 99 ASP A O 1
ATOM 785 N N . LEU A 1 100 ? -2.783 -4.004 6.195 1.00 94.44 100 LEU A N 1
ATOM 786 C CA . LEU A 1 100 ? -2.079 -2.765 5.853 1.00 94.44 100 LEU A CA 1
ATOM 787 C C . LEU A 1 100 ? -0.590 -3.023 5.589 1.00 94.44 100 LEU A C 1
ATOM 789 O O . LEU A 1 100 ? -0.018 -2.453 4.659 1.00 94.44 100 LEU A O 1
ATOM 793 N N . LYS A 1 101 ? 0.030 -3.927 6.357 1.00 93.81 101 LYS A N 1
ATOM 794 C CA . LYS A 1 101 ? 1.422 -4.334 6.136 1.00 93.81 101 LYS A CA 1
ATOM 795 C C . LYS A 1 101 ? 1.588 -5.112 4.826 1.00 93.81 101 LYS A C 1
ATOM 797 O O . LYS A 1 101 ? 2.482 -4.773 4.053 1.00 93.81 101 LYS A O 1
ATOM 802 N N . GLY A 1 102 ? 0.716 -6.087 4.556 1.00 93.94 102 GLY A N 1
ATOM 803 C CA . GLY A 1 102 ? 0.739 -6.863 3.309 1.00 93.94 102 GLY A CA 1
ATOM 804 C C . GLY A 1 102 ? 0.505 -5.983 2.077 1.00 93.94 102 GLY A C 1
ATOM 805 O O . GLY A 1 102 ? 1.211 -6.092 1.076 1.00 93.94 102 GLY A O 1
ATOM 806 N N . GLY A 1 103 ? -0.417 -5.024 2.179 1.00 94.88 103 GLY A N 1
ATOM 807 C CA . GLY A 1 103 ? -0.699 -4.061 1.121 1.00 94.88 103 GLY A CA 1
ATOM 808 C C . GLY A 1 103 ? 0.485 -3.135 0.847 1.00 94.88 103 GLY A C 1
ATOM 809 O O . GLY A 1 103 ? 0.852 -2.943 -0.310 1.00 94.88 103 GLY A O 1
ATOM 810 N N . CYS A 1 104 ? 1.155 -2.629 1.891 1.00 94.81 104 CYS A N 1
ATOM 811 C CA . CYS A 1 104 ? 2.385 -1.843 1.734 1.00 94.81 104 CYS A CA 1
ATOM 812 C C . CYS A 1 104 ? 3.517 -2.652 1.081 1.00 94.81 104 CYS A C 1
ATOM 814 O O . CYS A 1 104 ? 4.270 -2.119 0.265 1.00 94.81 104 CYS A O 1
ATOM 816 N N . GLU A 1 105 ? 3.650 -3.933 1.427 1.00 94.06 105 GLU A N 1
ATOM 817 C CA . GLU A 1 105 ? 4.645 -4.819 0.826 1.00 94.06 105 GLU A CA 1
ATOM 818 C C . GLU A 1 105 ? 4.385 -5.047 -0.667 1.00 94.06 105 GLU A C 1
ATOM 820 O O . GLU A 1 105 ? 5.292 -4.846 -1.478 1.00 94.06 105 GLU A O 1
ATOM 825 N N . GLN A 1 106 ? 3.150 -5.390 -1.032 1.00 94.25 106 GLN A N 1
ATOM 826 C CA . GLN A 1 106 ? 2.714 -5.551 -2.422 1.00 94.25 106 GLN A CA 1
ATOM 827 C C . GLN A 1 106 ? 2.919 -4.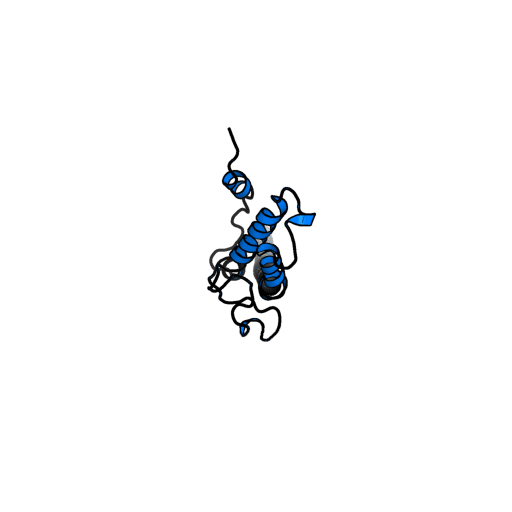260 -3.224 1.00 94.25 106 GLN A C 1
ATOM 829 O O . GLN A 1 106 ? 3.452 -4.288 -4.332 1.00 94.25 106 GLN A O 1
ATOM 834 N N . TYR A 1 107 ? 2.573 -3.110 -2.642 1.00 94.62 107 TYR A N 1
ATOM 835 C CA . TYR A 1 107 ? 2.730 -1.810 -3.292 1.00 94.62 107 TYR A CA 1
ATOM 836 C C . TYR A 1 107 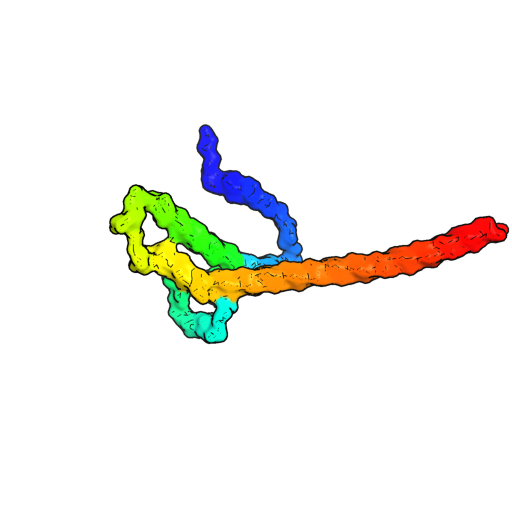? 4.201 -1.456 -3.533 1.00 94.62 107 TYR A C 1
ATOM 838 O O . TYR A 1 107 ? 4.569 -1.004 -4.616 1.00 94.62 107 TYR A O 1
ATOM 846 N N . ARG A 1 108 ? 5.077 -1.733 -2.557 1.00 92.56 108 ARG A N 1
ATOM 847 C CA . ARG A 1 108 ? 6.531 -1.589 -2.724 1.00 92.56 108 ARG A CA 1
ATOM 848 C C . ARG A 1 108 ? 7.046 -2.459 -3.870 1.00 92.56 108 ARG A C 1
ATOM 850 O O . ARG A 1 108 ? 7.846 -1.980 -4.668 1.00 92.56 108 ARG A O 1
ATOM 857 N N . LEU A 1 109 ? 6.628 -3.724 -3.934 1.00 92.38 109 LEU A N 1
ATOM 858 C CA . LEU A 1 109 ? 7.053 -4.640 -4.997 1.00 92.38 109 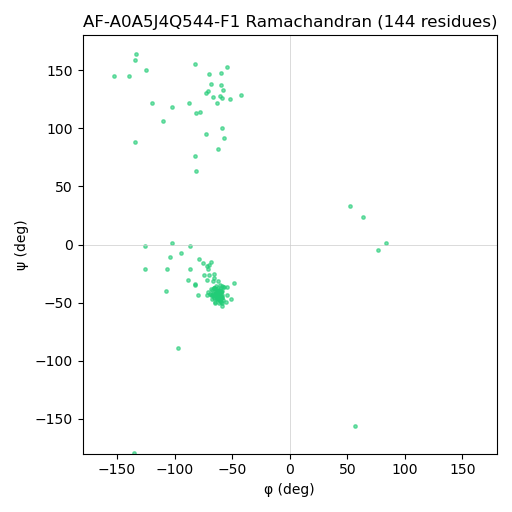LEU A CA 1
ATOM 859 C C . LEU A 1 109 ? 6.610 -4.137 -6.376 1.00 92.38 109 LEU A C 1
ATOM 861 O O . LEU A 1 109 ? 7.427 -4.116 -7.294 1.00 92.38 109 LEU A O 1
ATOM 865 N N . ALA A 1 110 ? 5.371 -3.653 -6.493 1.00 91.88 110 ALA A N 1
ATOM 866 C CA . ALA A 1 110 ? 4.849 -3.084 -7.732 1.00 91.88 110 ALA A CA 1
ATOM 867 C C . ALA A 1 110 ? 5.669 -1.869 -8.212 1.00 91.88 110 ALA A C 1
ATOM 869 O O . ALA A 1 110 ? 6.060 -1.820 -9.377 1.00 91.88 110 ALA A O 1
ATOM 870 N N . ILE A 1 111 ? 6.026 -0.947 -7.305 1.00 89.56 111 ILE A N 1
ATOM 871 C CA . ILE A 1 111 ? 6.891 0.201 -7.634 1.00 89.56 111 ILE A CA 1
ATOM 872 C C . ILE A 1 111 ? 8.259 -0.262 -8.140 1.00 89.56 111 ILE A C 1
ATOM 874 O O . ILE A 1 111 ? 8.766 0.268 -9.128 1.00 89.56 111 ILE A O 1
ATOM 878 N N . VAL A 1 112 ? 8.886 -1.216 -7.446 1.00 87.19 112 VAL A N 1
ATOM 879 C CA . VAL A 1 112 ? 10.228 -1.691 -7.808 1.00 87.19 112 VAL A CA 1
ATOM 880 C C . VAL A 1 112 ? 10.219 -2.340 -9.189 1.00 87.19 112 VAL A C 1
ATOM 882 O O . VAL A 1 112 ? 11.114 -2.058 -9.987 1.00 87.19 112 VAL A O 1
ATOM 885 N N . GLU A 1 113 ? 9.217 -3.164 -9.494 1.00 89.12 113 GLU A N 1
ATOM 886 C CA . GLU A 1 113 ? 9.129 -3.808 -10.806 1.00 89.12 113 GLU A CA 1
ATOM 887 C C . GLU A 1 113 ? 8.872 -2.781 -11.918 1.00 89.12 113 GLU A C 1
ATOM 889 O O . GLU A 1 113 ? 9.562 -2.800 -12.935 1.00 89.12 113 GLU A O 1
ATOM 8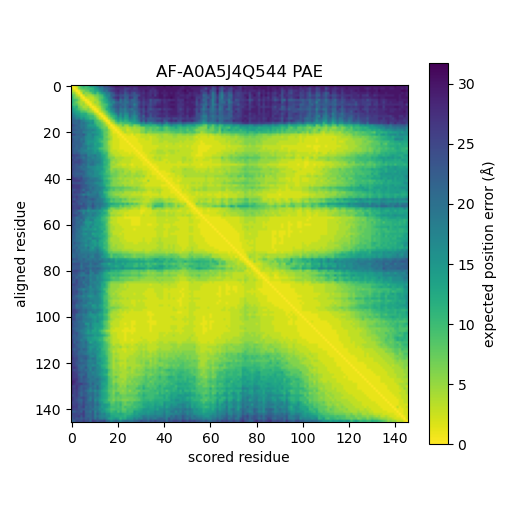94 N N . GLU A 1 114 ? 7.991 -1.801 -11.696 1.00 85.94 114 GLU A N 1
ATOM 895 C CA . GLU A 1 114 ? 7.725 -0.727 -12.665 1.00 85.94 114 GLU A CA 1
ATOM 896 C C . GLU A 1 114 ? 8.985 0.113 -12.970 1.00 85.94 114 GLU A C 1
ATOM 898 O O . GLU A 1 114 ? 9.269 0.456 -14.126 1.00 85.94 114 GLU A O 1
ATOM 903 N N . GLN A 1 115 ? 9.795 0.407 -11.948 1.00 83.38 115 GLN A N 1
ATOM 904 C CA . GLN A 1 115 ? 11.073 1.108 -12.117 1.00 83.38 115 GLN A CA 1
ATOM 905 C C . GLN A 1 115 ? 12.112 0.255 -12.848 1.00 83.38 115 GLN A C 1
ATOM 907 O O . GLN A 1 115 ? 12.866 0.764 -13.684 1.00 83.38 115 GLN A O 1
ATOM 912 N N . LYS A 1 116 ? 12.146 -1.048 -12.566 1.00 86.31 116 LYS A N 1
ATOM 913 C CA . LYS A 1 116 ? 13.045 -1.997 -13.224 1.00 86.31 116 LYS A CA 1
ATOM 914 C C . LYS A 1 116 ? 12.717 -2.142 -14.709 1.00 86.31 116 LYS A C 1
ATOM 916 O O . LYS A 1 116 ? 13.623 -2.053 -15.534 1.00 86.31 116 LYS A O 1
ATOM 921 N N . GLU A 1 117 ? 11.442 -2.273 -15.070 1.00 88.12 117 GLU A N 1
ATOM 922 C CA . GLU A 1 117 ? 11.003 -2.284 -16.471 1.00 88.12 117 GLU A CA 1
ATOM 923 C C . GLU A 1 117 ? 11.392 -0.997 -17.207 1.00 88.12 117 GLU A C 1
ATOM 925 O O . GLU A 1 117 ? 11.937 -1.043 -18.313 1.00 88.12 117 GLU A O 1
ATOM 930 N N . THR A 1 118 ? 11.162 0.155 -16.573 1.00 86.12 118 THR A N 1
ATOM 931 C CA . THR A 1 118 ? 11.511 1.463 -17.141 1.00 86.12 118 THR A CA 1
ATOM 932 C C . THR A 1 118 ? 13.018 1.592 -17.359 1.00 86.12 118 THR A C 1
ATOM 934 O O . THR A 1 118 ? 13.457 2.035 -18.420 1.00 86.12 118 THR A O 1
ATOM 937 N N . THR A 1 119 ? 13.821 1.159 -16.386 1.00 88.06 119 THR A N 1
ATOM 938 C CA . THR A 1 119 ? 15.287 1.186 -16.472 1.00 88.06 119 THR A CA 1
ATOM 939 C C . THR A 1 119 ? 15.785 0.294 -17.607 1.00 88.06 119 THR A C 1
ATOM 941 O O . THR A 1 119 ? 16.553 0.756 -18.446 1.00 88.06 119 THR A O 1
ATOM 944 N N . ASN A 1 120 ? 15.272 -0.934 -17.716 1.00 92.19 120 ASN A N 1
ATOM 945 C CA . ASN A 1 120 ? 15.641 -1.862 -18.788 1.00 92.19 120 ASN A CA 1
ATOM 946 C C . ASN A 1 120 ? 15.318 -1.300 -20.183 1.00 92.19 120 ASN A C 1
ATOM 948 O O . ASN A 1 120 ? 16.103 -1.458 -21.124 1.00 92.19 120 ASN A O 1
ATOM 952 N N . LEU A 1 121 ? 14.173 -0.622 -20.332 1.00 92.19 121 LEU A N 1
ATOM 953 C CA . LEU A 1 121 ? 13.805 0.044 -21.582 1.00 92.19 121 LEU A CA 1
ATOM 954 C C . LEU A 1 121 ? 14.804 1.156 -21.930 1.00 92.19 121 LEU A C 1
ATOM 956 O O . LEU A 1 121 ? 15.266 1.232 -23.069 1.00 92.19 121 LEU A O 1
ATOM 960 N N . LEU A 1 122 ? 15.149 2.005 -20.958 1.00 92.56 122 LEU A N 1
ATOM 961 C CA . LEU A 1 122 ? 16.097 3.103 -21.155 1.00 92.56 122 LEU A CA 1
ATOM 962 C C . LEU A 1 122 ? 17.503 2.594 -21.492 1.00 92.56 122 LEU A C 1
ATOM 964 O O . LEU A 1 122 ? 18.127 3.123 -22.410 1.00 92.56 122 LEU A O 1
ATOM 968 N N . GLU A 1 123 ? 17.976 1.545 -20.817 1.00 93.44 123 GLU A N 1
ATOM 969 C CA . GLU A 1 123 ? 19.252 0.892 -21.133 1.00 93.44 123 GLU A CA 1
ATOM 970 C C . GLU A 1 123 ? 19.255 0.329 -22.559 1.00 93.44 123 GLU A C 1
ATOM 972 O O . GLU A 1 123 ? 20.198 0.554 -23.320 1.00 93.44 123 GLU A O 1
ATOM 977 N N . THR A 1 124 ? 18.167 -0.331 -22.964 1.00 95.44 124 THR A N 1
ATOM 978 C CA . THR A 1 124 ? 18.019 -0.866 -24.325 1.00 95.44 124 THR A CA 1
ATOM 979 C C . THR A 1 124 ? 18.063 0.249 -25.373 1.00 95.44 124 THR A C 1
ATOM 981 O O . THR A 1 124 ? 18.776 0.140 -26.373 1.00 95.44 124 THR A O 1
ATOM 984 N N . LEU A 1 125 ? 17.338 1.348 -25.143 1.00 95.56 125 LEU A N 1
ATOM 985 C CA . LEU A 1 125 ? 17.340 2.506 -26.039 1.00 95.56 125 LEU A CA 1
ATOM 986 C C . LEU A 1 125 ? 18.720 3.167 -26.117 1.00 95.56 125 LEU A C 1
ATOM 988 O O . LEU A 1 125 ? 19.156 3.538 -27.206 1.00 95.56 125 LEU A O 1
ATOM 992 N N . LEU A 1 126 ? 19.430 3.275 -24.992 1.00 95.62 126 LEU A N 1
ATOM 993 C CA . LEU A 1 126 ? 20.781 3.829 -24.949 1.00 95.62 126 LEU A CA 1
ATOM 994 C C . LEU A 1 126 ? 21.753 3.006 -25.804 1.00 95.62 126 LEU A C 1
ATOM 996 O O . LEU A 1 126 ? 22.512 3.580 -26.586 1.00 95.62 126 LEU A O 1
ATOM 1000 N N . ILE A 1 127 ? 21.696 1.673 -25.706 1.00 96.44 127 ILE A N 1
ATOM 1001 C CA . ILE A 1 127 ? 22.512 0.769 -26.530 1.00 96.44 127 ILE A CA 1
ATOM 1002 C C . ILE A 1 127 ? 22.209 0.979 -28.019 1.00 96.44 127 ILE A C 1
ATOM 1004 O O . ILE A 1 127 ? 23.132 1.104 -28.828 1.00 96.44 127 ILE A O 1
ATOM 1008 N N . LEU A 1 128 ? 20.929 1.068 -28.392 1.00 97.19 128 LEU A N 1
ATOM 1009 C CA . LEU A 1 128 ? 20.528 1.304 -29.781 1.00 97.19 128 LEU A CA 1
ATOM 1010 C C . LEU A 1 128 ? 21.048 2.646 -30.307 1.00 97.19 128 LEU A C 1
ATOM 1012 O O . LEU A 1 128 ? 21.638 2.695 -31.388 1.00 97.19 128 LEU A O 1
ATOM 1016 N N . PHE A 1 129 ? 20.889 3.726 -29.540 1.00 97.31 129 PHE A N 1
ATOM 1017 C CA . PHE A 1 129 ? 21.398 5.040 -29.932 1.00 97.31 129 PHE A CA 1
ATOM 1018 C C . PHE A 1 129 ? 22.921 5.074 -30.029 1.00 97.31 129 PHE A C 1
ATOM 1020 O O . PHE A 1 129 ? 23.451 5.713 -30.936 1.00 97.31 129 PHE A O 1
ATOM 1027 N N . PHE A 1 130 ? 23.629 4.349 -29.164 1.00 97.62 130 PHE A N 1
ATOM 1028 C CA . PHE A 1 130 ? 25.082 4.234 -29.236 1.00 97.62 130 PHE A CA 1
ATOM 1029 C C . PHE A 1 130 ? 25.542 3.565 -30.540 1.00 97.62 130 PHE A C 1
ATOM 1031 O O . PHE A 1 130 ? 26.424 4.084 -31.226 1.00 97.62 130 PHE A O 1
ATOM 1038 N N . ILE A 1 131 ? 24.896 2.464 -30.940 1.00 97.75 131 ILE A N 1
ATOM 1039 C CA . ILE A 1 131 ? 25.184 1.783 -32.213 1.00 97.75 131 ILE A CA 1
ATOM 1040 C C . ILE A 1 131 ? 24.908 2.718 -33.399 1.00 97.75 131 ILE A C 1
ATOM 1042 O O . ILE A 1 131 ? 25.747 2.855 -34.291 1.00 97.75 131 ILE A O 1
ATOM 1046 N N . ILE A 1 132 ? 23.760 3.402 -33.395 1.00 97.19 132 ILE A N 1
ATOM 1047 C CA . ILE A 1 132 ? 23.390 4.356 -34.451 1.00 97.19 132 ILE A CA 1
ATOM 1048 C C . ILE A 1 132 ? 24.406 5.503 -34.535 1.00 97.19 132 ILE A C 1
ATOM 1050 O O . ILE A 1 132 ? 24.791 5.894 -35.639 1.00 97.19 132 ILE A O 1
ATOM 1054 N N . ALA A 1 133 ? 24.882 6.019 -33.400 1.00 97.25 133 ALA A N 1
ATOM 1055 C CA . ALA A 1 133 ? 25.878 7.086 -33.350 1.00 97.25 133 ALA A CA 1
ATOM 1056 C C . ALA A 1 133 ? 27.222 6.651 -33.954 1.00 97.25 133 ALA A C 1
ATOM 1058 O O . ALA A 1 133 ? 27.806 7.399 -34.742 1.00 97.25 133 ALA A O 1
ATOM 1059 N N . ILE A 1 134 ? 27.687 5.433 -33.649 1.00 96.88 134 ILE A N 1
ATOM 1060 C CA . ILE A 1 134 ? 28.901 4.861 -34.250 1.00 96.88 134 ILE A CA 1
ATOM 1061 C C . ILE A 1 134 ? 28.749 4.781 -35.770 1.00 96.88 134 ILE A C 1
ATOM 1063 O O . ILE A 1 134 ? 29.584 5.314 -36.501 1.00 96.88 134 ILE A O 1
ATOM 1067 N N . ILE A 1 135 ? 27.666 4.162 -36.251 1.00 97.25 135 ILE A N 1
ATOM 1068 C CA . ILE A 1 135 ? 27.418 3.982 -37.689 1.00 97.25 135 ILE A CA 1
ATOM 1069 C C . ILE A 1 135 ? 27.340 5.338 -38.399 1.00 97.25 135 ILE A C 1
ATOM 1071 O O . ILE A 1 135 ? 27.986 5.535 -39.426 1.00 97.25 135 ILE A O 1
ATOM 1075 N N . SER A 1 136 ? 26.604 6.293 -37.829 1.00 96.50 136 SER A N 1
ATOM 1076 C CA . SER A 1 136 ? 26.443 7.636 -38.402 1.00 96.50 136 SER A CA 1
ATOM 1077 C C . SER A 1 136 ? 27.775 8.382 -38.487 1.00 96.50 136 SER A C 1
ATOM 1079 O O . SER A 1 136 ? 28.040 9.063 -39.475 1.00 96.50 136 SER A O 1
ATOM 1081 N N . THR A 1 137 ? 28.641 8.210 -37.485 1.00 95.94 137 THR A N 1
ATOM 1082 C CA . THR A 1 137 ? 29.979 8.816 -37.457 1.00 95.94 137 THR A CA 1
ATOM 1083 C C . THR A 1 137 ? 30.889 8.200 -38.520 1.00 95.94 137 THR A C 1
ATOM 1085 O O . THR A 1 137 ? 31.569 8.932 -39.235 1.00 95.94 137 THR A O 1
ATOM 1088 N N . PHE A 1 138 ? 30.869 6.871 -38.685 1.00 95.62 138 PHE A N 1
ATOM 1089 C CA . PHE A 1 138 ? 31.610 6.191 -39.755 1.00 95.62 138 PHE A CA 1
ATOM 1090 C C . PHE A 1 138 ? 31.143 6.622 -41.147 1.00 95.62 138 PHE A C 1
ATOM 1092 O O . PHE A 1 138 ? 31.972 6.924 -42.002 1.00 95.62 138 PHE A O 1
ATOM 1099 N N . ILE A 1 139 ? 29.827 6.691 -41.368 1.00 96.06 139 ILE A N 1
ATOM 1100 C CA . ILE A 1 139 ? 29.252 7.163 -42.632 1.00 96.06 139 ILE A CA 1
ATOM 1101 C C . ILE A 1 139 ? 29.684 8.608 -42.903 1.00 96.06 139 ILE A C 1
ATOM 1103 O O . ILE A 1 139 ? 30.175 8.901 -43.990 1.00 96.06 139 ILE A O 1
ATOM 1107 N N . GLY A 1 140 ? 29.562 9.498 -41.913 1.00 95.25 140 GLY A N 1
ATOM 1108 C CA . GLY A 1 140 ? 29.989 10.893 -42.038 1.00 95.25 140 GLY A CA 1
ATOM 1109 C C . GLY A 1 140 ? 31.480 11.034 -42.356 1.00 95.25 140 GLY A C 1
ATOM 1110 O O . GLY A 1 1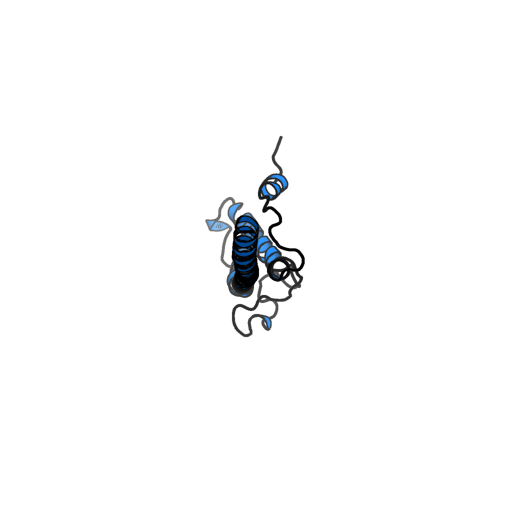40 ? 31.851 11.833 -43.211 1.00 95.25 140 GLY A O 1
ATOM 1111 N N . PHE A 1 141 ? 32.331 10.217 -41.732 1.00 94.81 141 PHE A N 1
ATOM 1112 C CA . PHE A 1 141 ? 33.765 10.186 -42.018 1.00 94.81 141 PHE A CA 1
ATOM 1113 C C . PHE A 1 141 ? 34.068 9.734 -43.454 1.00 94.81 141 PHE A C 1
ATOM 1115 O O . PHE A 1 141 ? 34.872 10.367 -44.134 1.00 94.81 141 PHE A O 1
ATOM 1122 N N . ILE A 1 142 ? 33.401 8.680 -43.941 1.00 94.81 142 ILE A N 1
ATOM 1123 C CA . ILE A 1 142 ? 33.562 8.200 -45.323 1.00 94.81 142 ILE A CA 1
ATOM 1124 C C . ILE A 1 142 ? 33.102 9.263 -46.327 1.00 94.81 142 ILE A C 1
ATOM 1126 O O . ILE A 1 142 ? 33.814 9.522 -47.291 1.00 94.81 142 ILE A O 1
ATOM 1130 N N . PHE A 1 143 ? 31.954 9.909 -46.093 1.00 93.19 143 PHE A N 1
ATOM 1131 C CA . PHE A 1 143 ? 31.470 10.998 -46.949 1.00 93.19 143 PHE A CA 1
ATOM 1132 C C . PHE A 1 143 ? 32.405 12.206 -46.978 1.00 93.19 143 PHE A C 1
ATOM 1134 O O . PHE A 1 143 ? 32.448 12.892 -47.987 1.00 93.19 143 PHE A O 1
ATOM 1141 N N . PHE A 1 144 ? 33.130 12.485 -45.893 1.00 90.56 144 PHE A N 1
ATOM 1142 C CA . PHE A 1 144 ? 34.109 13.572 -45.863 1.00 90.56 144 PHE A CA 1
ATOM 1143 C C . PHE A 1 144 ? 35.401 13.236 -46.629 1.00 90.56 144 PHE A C 1
ATOM 1145 O O . PHE A 1 144 ? 36.102 14.140 -47.074 1.00 90.56 144 PHE A O 1
ATOM 1152 N N . LEU A 1 145 ? 35.743 11.948 -46.746 1.00 84.88 145 LEU A N 1
ATOM 1153 C CA . LEU A 1 145 ? 36.938 11.480 -47.457 1.00 84.88 145 LEU A CA 1
ATOM 1154 C C . LEU A 1 145 ? 36.730 11.269 -48.966 1.00 84.88 145 LEU A C 1
ATOM 1156 O O . LEU A 1 145 ? 37.724 11.213 -49.691 1.00 84.88 145 LEU A O 1
ATOM 1160 N N . LEU A 1 146 ? 35.481 11.100 -49.411 1.00 75.69 146 LEU A N 1
ATOM 1161 C CA . LEU A 1 146 ? 35.076 11.015 -50.821 1.00 75.69 146 LEU A CA 1
ATOM 1162 C C . LEU A 1 146 ? 34.943 12.406 -51.449 1.00 75.69 146 LEU A C 1
ATOM 1164 O O . LEU A 1 146 ? 35.359 12.539 -52.621 1.00 75.69 146 LEU A O 1
#

Foldseek 3Di:
DDPPPVNVVVVPPPPCPPDPPALLQCQQFPWDQAQFPDPCLSVDQCLQQPDHGTDGHLNRLVVLLVVLVVVQVPDPDNVPQDDCPPRSNSRNVSSVVTGNNSSVVSNVVRVVVVVVVVVVVVVVVVVVVVVVVVVVVVVVVVVVVD

Solvent-accessible surface area (backbone atoms only — not comparable to full-atom values): 8228 Å² total; per-residue (Å²): 134,83,82,52,73,66,61,60,56,61,66,60,63,69,67,87,77,63,56,86,94,32,62,44,43,47,45,36,53,36,78,37,84,67,35,62,55,50,95,68,50,68,75,44,81,60,60,34,50,94,47,86,66,68,39,40,27,42,51,44,51,53,49,54,41,52,50,29,48,53,64,57,74,68,46,92,51,53,87,84,73,57,54,83,82,34,63,44,53,38,27,43,52,26,33,55,70,39,32,48,51,17,32,51,51,53,38,52,51,29,50,52,52,55,51,49,55,53,48,54,51,51,53,53,52,50,54,52,51,51,54,51,50,53,53,52,49,53,51,53,51,52,63,72,74,106

Nearest PDB structures (foldseek):
  1y2o-assembly1_B  TM=4.103E-01  e=4.840E+00  Homo sapiens
  4ug0-assembly1_SA  TM=3.533E-01  e=7.409E+00  Homo sapiens

Sequence (146 aa):
SDITGDSRIDSITSARTLKKDSETQTVQYNVRECFENREGDCDIPHRIYGLTRDYHGLEALFGLFTQSTSELVTKADPETQIDLLTKPVQMMGSLLIYDLKGGCEQYRLAIVEEQKETTNLLETLLILFFIIAIISTFIGFIFFLL

Organism: NCBI:txid222440

Radius of gyration: 24.84 Å; Cα contacts (8 Å, |Δi|>4): 120; chains: 1; bounding box: 54×50×81 Å

Mean predicted aligned error: 9.42 Å

pLDDT: mean 85.87, std 15.12, range [39.53, 97.75]